Protein AF-A0A3N5WM07-F1 (afdb_monomer_lite)

Structure (mmCIF, N/CA/C/O backbone):
data_AF-A0A3N5WM07-F1
#
_entry.id   AF-A0A3N5WM07-F1
#
loop_
_atom_site.group_PDB
_atom_site.id
_atom_site.type_symbol
_atom_site.label_atom_id
_atom_site.label_alt_id
_atom_site.label_comp_id
_atom_site.label_asym_id
_atom_site.label_entity_id
_atom_site.label_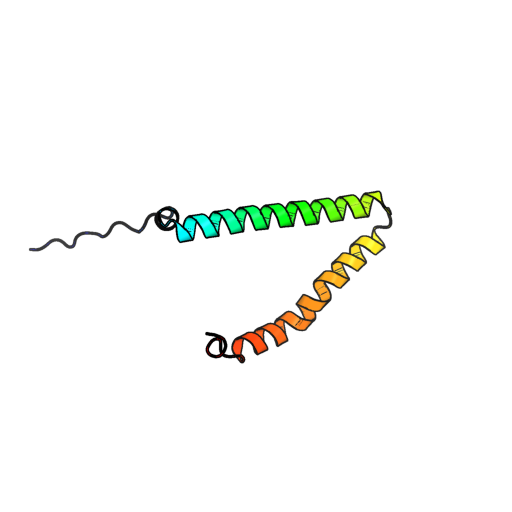seq_id
_atom_site.pdbx_PDB_ins_code
_atom_site.Cartn_x
_atom_site.Cartn_y
_atom_site.Cartn_z
_atom_site.occupancy
_atom_site.B_iso_or_equiv
_atom_site.auth_seq_id
_atom_site.auth_comp_id
_atom_site.auth_asym_id
_atom_site.auth_atom_id
_atom_site.pdbx_PDB_model_num
ATOM 1 N N . MET A 1 1 ? -35.052 27.029 29.336 1.00 52.00 1 MET A N 1
ATOM 2 C CA . MET A 1 1 ? -34.351 27.292 28.064 1.00 52.00 1 MET A CA 1
ATOM 3 C C . MET A 1 1 ? -33.007 26.592 28.159 1.00 52.00 1 MET A C 1
ATOM 5 O O . MET A 1 1 ? -32.114 27.102 28.814 1.00 52.00 1 MET A O 1
ATOM 9 N N . THR A 1 2 ? -32.919 25.361 27.665 1.00 54.00 2 THR A N 1
ATOM 10 C CA . THR A 1 2 ? -31.673 24.588 27.578 1.00 54.00 2 THR A CA 1
ATOM 11 C C . THR A 1 2 ? -31.074 24.869 26.206 1.00 54.00 2 THR A C 1
ATOM 13 O O . THR A 1 2 ? -31.694 24.542 25.196 1.00 54.00 2 THR A O 1
ATOM 16 N N . GLU A 1 3 ? -29.926 25.543 26.155 1.00 55.97 3 GLU A N 1
ATOM 17 C CA . GLU A 1 3 ? -29.196 25.747 24.902 1.00 55.97 3 GLU A CA 1
ATOM 18 C C . GLU A 1 3 ? -28.665 24.397 24.388 1.00 55.97 3 GLU A C 1
ATOM 20 O O . GLU A 1 3 ? -28.143 23.606 25.181 1.00 55.97 3 GLU A O 1
ATOM 25 N N . PRO A 1 4 ? -28.790 24.095 23.084 1.00 58.78 4 PRO A N 1
ATOM 26 C CA . PRO A 1 4 ? -28.186 22.904 22.510 1.00 58.78 4 PRO A CA 1
ATOM 27 C C . PRO A 1 4 ? -26.664 23.093 22.473 1.00 58.78 4 PRO A C 1
ATOM 29 O O . PRO A 1 4 ? -26.158 23.999 21.812 1.00 58.78 4 PRO A O 1
ATOM 32 N N . GLN A 1 5 ? -25.925 22.244 23.193 1.00 56.94 5 GLN A N 1
ATOM 33 C CA . GLN A 1 5 ? -24.468 22.189 23.085 1.00 56.94 5 GLN A CA 1
ATOM 34 C C . GLN A 1 5 ? -24.094 21.775 21.658 1.00 56.94 5 GLN A C 1
ATOM 36 O O . GLN A 1 5 ? -24.395 20.665 21.227 1.00 56.94 5 GLN A O 1
ATOM 41 N N . ALA A 1 6 ? -23.452 22.678 20.918 1.00 58.38 6 ALA A N 1
ATOM 42 C CA . ALA A 1 6 ? -22.892 22.372 19.611 1.00 58.38 6 ALA A CA 1
ATOM 43 C C . ALA A 1 6 ? -21.732 21.377 19.784 1.00 58.38 6 ALA A C 1
ATOM 45 O O . ALA A 1 6 ? -20.655 21.743 20.261 1.00 58.38 6 ALA A O 1
ATOM 46 N N . GLU A 1 7 ? -21.951 20.112 19.421 1.00 62.59 7 GLU A N 1
ATOM 47 C CA . GLU A 1 7 ? -20.879 19.123 19.323 1.00 62.59 7 GLU A CA 1
ATOM 48 C C . GLU A 1 7 ? -19.832 19.624 18.320 1.00 62.59 7 GLU A C 1
ATOM 50 O O . GLU A 1 7 ? -20.123 19.888 17.153 1.00 62.59 7 GLU A O 1
ATOM 55 N N . SER A 1 8 ? -18.596 19.798 18.789 1.00 67.44 8 SER A N 1
ATOM 56 C CA . SER A 1 8 ? -17.485 20.159 17.911 1.00 67.44 8 SER A CA 1
ATOM 57 C C . SER A 1 8 ? -17.218 19.005 16.940 1.00 67.44 8 SER A C 1
ATOM 59 O O . SER A 1 8 ? -17.153 17.855 17.385 1.00 67.44 8 SER A O 1
ATOM 61 N N . PRO A 1 9 ? -17.043 19.271 15.632 1.00 71.81 9 PRO A N 1
ATOM 62 C CA . PRO A 1 9 ? -16.857 18.211 14.655 1.00 71.81 9 PRO A CA 1
ATOM 63 C C . PRO A 1 9 ? -15.613 17.381 15.003 1.00 71.81 9 PRO A C 1
ATOM 65 O O . PRO A 1 9 ? -14.591 17.941 15.422 1.00 71.81 9 PRO A O 1
ATOM 68 N N . PRO A 1 10 ? -15.670 16.046 14.849 1.00 69.88 10 PRO A N 1
ATOM 69 C CA . PRO A 1 10 ? -14.543 15.184 15.161 1.00 69.88 10 PRO A CA 1
ATOM 70 C C . PRO A 1 10 ? -13.317 15.602 14.340 1.00 69.88 10 PRO A C 1
ATOM 72 O O . PRO A 1 10 ? -13.355 15.687 13.115 1.00 69.88 10 PRO A O 1
ATOM 75 N N . SER A 1 11 ? -12.211 15.872 15.035 1.00 79.50 11 SER A N 1
ATOM 76 C CA . SER A 1 11 ? -10.930 16.218 14.416 1.00 79.50 11 SER A CA 1
ATOM 77 C C . SER A 1 11 ? -10.444 15.089 13.500 1.00 79.50 11 SER A C 1
ATOM 79 O O . SER A 1 11 ? -10.484 13.921 13.889 1.00 79.50 11 SER A O 1
ATOM 81 N N . ALA A 1 12 ? -9.887 15.429 12.332 1.00 78.62 12 ALA A N 1
ATOM 82 C CA . ALA A 1 12 ? -9.281 14.471 11.395 1.00 78.62 12 ALA A CA 1
ATOM 83 C C . ALA A 1 12 ? -8.161 13.612 12.026 1.00 78.62 12 ALA A C 1
ATOM 85 O O . ALA A 1 12 ? -7.848 12.528 11.542 1.00 78.62 12 ALA A O 1
ATOM 86 N N . TRP A 1 13 ? -7.587 14.070 13.143 1.00 80.31 13 TRP A N 1
ATOM 87 C CA . TRP A 1 13 ? -6.542 13.377 13.902 1.00 80.31 13 TRP A CA 1
ATOM 88 C C . TRP A 1 13 ? -7.093 12.471 15.012 1.00 80.31 13 TRP A C 1
ATOM 90 O O . TRP A 1 13 ? -6.331 11.748 15.655 1.00 80.31 13 TRP A O 1
ATOM 100 N N . SER A 1 14 ? -8.407 12.501 15.256 1.00 79.00 14 SER A N 1
ATOM 101 C CA . SER A 1 14 ? -9.086 11.678 16.265 1.00 79.00 14 SER A CA 1
ATOM 102 C C . SER A 1 14 ? -8.827 10.167 16.092 1.00 79.00 14 SER A C 1
ATOM 104 O O . SER A 1 14 ? -8.493 9.517 17.087 1.00 79.00 14 SER A O 1
ATOM 106 N N . PRO A 1 15 ? -8.841 9.590 14.868 1.00 75.88 15 PRO A N 1
ATOM 107 C CA . PRO A 1 15 ? -8.614 8.152 14.672 1.00 75.88 15 PRO A CA 1
ATOM 108 C C . PRO A 1 15 ? -7.201 7.685 15.059 1.00 75.88 15 PRO A C 1
ATOM 110 O O . PRO A 1 15 ? -7.030 6.595 15.599 1.00 75.88 15 PRO A O 1
ATOM 113 N N . LEU A 1 16 ? -6.177 8.527 14.872 1.00 78.94 16 LEU A N 1
ATOM 114 C CA . LEU A 1 16 ? -4.772 8.204 15.181 1.00 78.94 16 LEU A CA 1
ATOM 115 C C . LEU A 1 16 ? -4.476 8.111 16.689 1.00 78.94 16 LEU A C 1
ATOM 117 O O . LEU A 1 16 ? -3.396 7.665 17.095 1.00 78.94 16 LEU A O 1
ATOM 121 N N . ARG A 1 17 ? -5.432 8.511 17.535 1.00 83.12 17 ARG A N 1
ATOM 122 C CA . ARG A 1 17 ? -5.355 8.328 18.989 1.00 83.12 17 ARG A CA 1
ATOM 123 C C . ARG A 1 17 ? -5.632 6.884 19.403 1.00 83.12 17 ARG A C 1
ATOM 125 O O . ARG A 1 1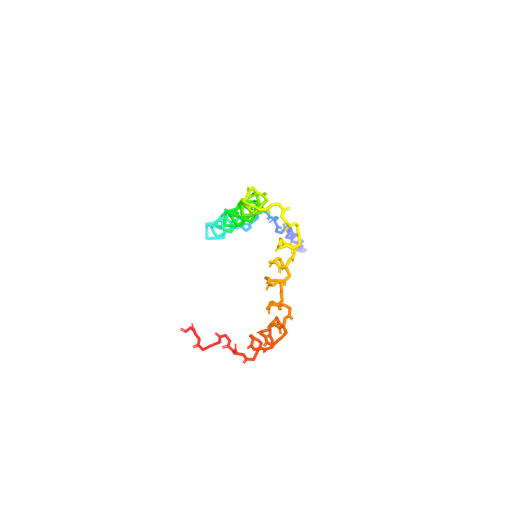7 ? -5.171 6.478 20.467 1.00 83.12 17 ARG A O 1
ATOM 132 N N . GLN A 1 18 ? -6.327 6.102 18.575 1.00 91.06 18 GLN A N 1
ATOM 133 C CA . GLN A 1 18 ? -6.568 4.690 18.851 1.00 91.06 18 GLN A CA 1
ATOM 134 C C . GLN A 1 18 ? -5.308 3.860 18.541 1.00 91.06 18 GLN A C 1
ATOM 136 O O . GLN A 1 18 ? -4.834 3.883 17.402 1.00 91.06 18 GLN A O 1
ATOM 141 N N . PRO A 1 19 ? -4.758 3.098 19.510 1.00 86.62 19 PRO A N 1
ATOM 142 C CA . PRO A 1 19 ? -3.508 2.356 19.325 1.00 86.62 19 PRO A CA 1
ATOM 143 C C . PRO A 1 19 ? -3.553 1.353 18.168 1.00 86.62 19 PRO A C 1
ATOM 145 O O . PRO A 1 19 ? -2.600 1.277 17.397 1.00 86.62 19 PRO A O 1
ATOM 148 N N . LEU A 1 20 ? -4.672 0.633 18.017 1.00 91.62 20 LEU A N 1
ATOM 149 C CA . LEU A 1 20 ? -4.868 -0.340 16.940 1.00 91.62 20 LEU A CA 1
ATOM 150 C C . LEU A 1 20 ? -4.911 0.341 15.567 1.00 91.62 20 LEU A C 1
ATOM 152 O O . LEU A 1 20 ? -4.196 -0.069 14.657 1.00 91.62 20 LEU A O 1
ATOM 156 N N . PHE A 1 21 ? -5.695 1.418 15.436 1.00 89.44 21 PHE A N 1
ATOM 157 C CA . PHE A 1 21 ? -5.765 2.193 14.197 1.00 89.44 21 PHE A CA 1
ATOM 158 C C . PHE A 1 21 ? -4.393 2.754 13.823 1.00 89.44 21 PHE A C 1
ATOM 160 O O . PHE A 1 21 ? -3.965 2.627 12.682 1.00 89.44 21 PHE A O 1
ATOM 167 N N . ARG A 1 22 ? -3.661 3.318 14.790 1.00 89.69 22 ARG A N 1
ATOM 168 C CA . ARG A 1 22 ? -2.315 3.851 14.562 1.00 89.69 22 ARG A CA 1
ATOM 169 C C . ARG A 1 22 ? -1.327 2.770 14.121 1.00 89.69 22 ARG A C 1
ATOM 171 O O . ARG A 1 22 ? -0.556 3.017 13.201 1.00 89.69 22 ARG A O 1
ATOM 178 N N . ALA A 1 23 ? -1.349 1.591 14.744 1.00 93.12 23 ALA A N 1
ATOM 179 C CA . ALA A 1 23 ? -0.481 0.480 14.358 1.00 93.12 23 ALA A CA 1
ATOM 180 C C . ALA A 1 23 ? -0.766 0.009 12.922 1.00 93.12 23 ALA A C 1
ATOM 182 O O . ALA A 1 23 ? 0.162 -0.105 12.123 1.00 93.12 23 ALA A O 1
ATOM 183 N N . LEU A 1 24 ? -2.043 -0.184 12.569 1.00 93.75 24 LEU A N 1
ATOM 184 C CA . LEU A 1 24 ? -2.455 -0.559 11.212 1.00 93.75 24 LEU A CA 1
ATOM 185 C C . LEU A 1 24 ? -2.129 0.531 10.187 1.00 93.75 24 LEU A C 1
ATOM 187 O O . LEU A 1 24 ? -1.654 0.225 9.095 1.00 93.75 24 LEU A O 1
ATOM 191 N N . TRP A 1 25 ? -2.331 1.800 10.543 1.00 93.62 25 TRP A N 1
ATOM 192 C CA . TRP A 1 25 ? -1.997 2.934 9.689 1.00 93.62 25 TRP A CA 1
ATOM 193 C C . TRP A 1 25 ? -0.497 2.970 9.380 1.00 93.62 25 TRP A C 1
ATOM 195 O O . TRP A 1 25 ? -0.119 3.009 8.212 1.00 93.62 25 TRP A O 1
ATOM 205 N N . ILE A 1 26 ? 0.362 2.862 10.402 1.00 94.19 26 ILE A N 1
ATOM 206 C CA . ILE A 1 26 ? 1.823 2.841 10.221 1.00 94.19 26 ILE A CA 1
ATOM 207 C C . ILE A 1 26 ? 2.244 1.626 9.389 1.00 94.19 26 ILE A C 1
ATOM 209 O O . ILE A 1 26 ? 3.018 1.776 8.445 1.00 94.19 26 ILE A O 1
ATOM 213 N N . ALA A 1 27 ? 1.713 0.439 9.694 1.00 93.94 27 ALA A N 1
ATOM 214 C CA . ALA A 1 27 ? 2.021 -0.776 8.944 1.00 93.94 27 ALA A CA 1
ATOM 215 C C . ALA A 1 27 ? 1.648 -0.636 7.460 1.00 93.94 27 ALA A C 1
ATOM 217 O O . ALA A 1 27 ? 2.432 -1.010 6.590 1.00 93.94 27 ALA A O 1
ATOM 218 N N . THR A 1 28 ? 0.492 -0.039 7.165 1.00 92.94 28 THR A N 1
ATOM 219 C CA . THR A 1 28 ? 0.024 0.198 5.792 1.00 92.94 28 THR A CA 1
ATOM 220 C C . THR A 1 28 ? 0.917 1.200 5.068 1.00 92.94 28 THR A C 1
ATOM 222 O O . THR A 1 28 ? 1.322 0.956 3.935 1.00 92.94 28 THR A O 1
ATOM 225 N N . VAL A 1 29 ? 1.281 2.304 5.728 1.00 95.81 29 VAL A N 1
ATOM 226 C CA . VAL A 1 29 ? 2.176 3.320 5.155 1.00 95.81 29 VAL A CA 1
ATOM 227 C C . VAL A 1 29 ? 3.540 2.719 4.821 1.00 95.81 29 VAL A C 1
ATOM 229 O O . VAL A 1 29 ? 4.017 2.882 3.700 1.00 95.81 29 VAL A O 1
ATOM 232 N N . ILE A 1 30 ? 4.144 1.977 5.752 1.00 96.56 30 ILE A N 1
ATOM 233 C CA . ILE A 1 30 ? 5.441 1.323 5.527 1.00 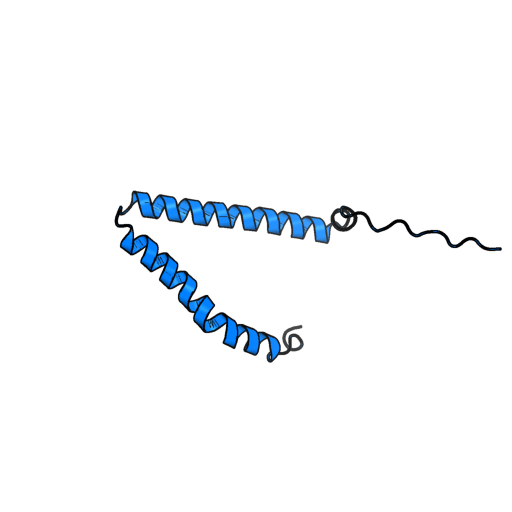96.56 30 ILE A CA 1
ATOM 234 C C . ILE A 1 30 ? 5.340 0.287 4.401 1.00 96.56 30 ILE A C 1
ATOM 236 O O . ILE A 1 30 ? 6.214 0.240 3.538 1.00 96.56 30 ILE A O 1
ATOM 240 N N . SER A 1 31 ? 4.267 -0.507 4.371 1.00 93.25 31 SER A N 1
ATOM 241 C CA . SER A 1 31 ? 4.058 -1.525 3.331 1.00 93.25 31 SER A CA 1
ATOM 242 C C . SER A 1 31 ? 3.918 -0.903 1.940 1.00 93.25 31 SER A C 1
ATOM 244 O O . SER A 1 31 ? 4.523 -1.386 0.982 1.00 93.25 31 SER A O 1
ATOM 246 N N . ASN A 1 32 ? 3.185 0.207 1.827 1.00 93.44 32 ASN A N 1
ATOM 247 C CA . ASN A 1 32 ? 3.042 0.934 0.566 1.00 93.44 32 ASN A CA 1
ATOM 248 C C . ASN A 1 32 ? 4.382 1.510 0.095 1.00 93.44 32 ASN A C 1
ATOM 250 O O . ASN A 1 32 ? 4.727 1.378 -1.077 1.00 93.44 32 ASN A O 1
ATOM 254 N N . ILE A 1 33 ? 5.178 2.077 1.008 1.00 95.12 33 ILE A N 1
ATOM 255 C CA . ILE A 1 33 ? 6.521 2.576 0.678 1.00 95.12 33 ILE A CA 1
ATOM 256 C C . ILE A 1 33 ? 7.418 1.431 0.199 1.00 95.12 33 ILE A C 1
ATOM 258 O O . ILE A 1 33 ? 8.077 1.563 -0.829 1.00 95.12 33 ILE A O 1
ATOM 262 N N . GLY A 1 34 ? 7.431 0.299 0.910 1.00 90.88 34 GLY A N 1
ATOM 263 C CA . GLY A 1 34 ? 8.214 -0.874 0.513 1.00 90.88 34 GLY A CA 1
ATOM 264 C C . GLY A 1 34 ? 7.823 -1.394 -0.872 1.00 90.88 34 GLY A C 1
ATOM 265 O O . GLY A 1 34 ? 8.694 -1.742 -1.666 1.00 90.88 34 GLY A O 1
ATOM 266 N N . THR A 1 35 ? 6.528 -1.360 -1.187 1.00 89.75 35 THR A N 1
ATOM 267 C CA . THR A 1 35 ? 6.003 -1.730 -2.507 1.00 89.75 35 THR A CA 1
ATOM 268 C C . THR A 1 35 ? 6.528 -0.792 -3.592 1.00 89.75 35 THR A C 1
ATOM 270 O O . THR A 1 35 ? 7.065 -1.257 -4.592 1.00 89.75 35 THR A O 1
ATOM 273 N N . TRP A 1 36 ? 6.482 0.523 -3.373 1.00 88.31 36 TRP A N 1
ATOM 274 C CA . TRP A 1 36 ? 7.009 1.490 -4.343 1.00 88.31 36 TRP A CA 1
ATOM 275 C C . TRP A 1 36 ? 8.517 1.370 -4.541 1.00 88.31 36 TRP A C 1
ATOM 277 O O . TRP A 1 36 ? 9.000 1.432 -5.669 1.00 88.31 36 TRP A O 1
ATOM 287 N N . VAL A 1 37 ? 9.271 1.157 -3.462 1.00 92.25 37 VAL A N 1
ATOM 288 C CA . VAL A 1 37 ? 10.717 0.915 -3.557 1.00 92.25 37 VAL A CA 1
ATOM 289 C C . VAL A 1 37 ? 10.997 -0.344 -4.378 1.00 92.25 37 VAL A C 1
ATOM 291 O O . VAL A 1 37 ? 11.896 -0.334 -5.219 1.00 92.25 37 VAL A O 1
ATOM 294 N N . HIS A 1 38 ? 10.218 -1.408 -4.176 1.00 86.12 38 HIS A N 1
ATOM 295 C CA . HIS A 1 38 ? 10.336 -2.636 -4.954 1.00 86.12 38 HIS A CA 1
ATOM 296 C C . HIS A 1 38 ? 10.021 -2.415 -6.442 1.00 86.12 38 HIS A C 1
ATOM 298 O O . HIS A 1 38 ? 10.804 -2.839 -7.287 1.00 86.12 38 HIS A O 1
ATOM 304 N N . GLU A 1 39 ? 8.935 -1.712 -6.773 1.00 82.19 39 GLU A N 1
ATOM 305 C CA . GLU A 1 39 ? 8.538 -1.420 -8.160 1.00 82.19 39 GLU A CA 1
ATOM 306 C C . GLU A 1 39 ? 9.569 -0.555 -8.896 1.00 82.19 39 GLU A C 1
ATOM 308 O O . GLU A 1 39 ? 9.970 -0.877 -10.018 1.00 82.19 39 GLU A O 1
ATOM 313 N N . VAL A 1 40 ? 10.051 0.514 -8.254 1.00 85.62 40 VAL A N 1
ATOM 314 C CA . VAL A 1 40 ? 11.098 1.381 -8.814 1.00 85.62 40 VAL A CA 1
ATOM 315 C C . VAL A 1 40 ? 12.397 0.599 -8.994 1.00 85.62 40 VAL A C 1
ATOM 317 O O . VAL A 1 40 ? 13.021 0.681 -10.052 1.00 85.62 40 VAL A O 1
ATOM 320 N N . GLY A 1 41 ? 12.785 -0.193 -7.991 1.00 81.94 41 GLY A N 1
ATOM 321 C CA . GLY A 1 41 ? 13.971 -1.043 -8.050 1.00 81.94 41 GLY A CA 1
ATOM 322 C C . GLY A 1 41 ? 13.892 -2.079 -9.171 1.00 81.94 41 GLY A C 1
ATOM 323 O O . GLY A 1 41 ? 14.853 -2.234 -9.921 1.00 81.94 41 GLY A O 1
ATOM 324 N N . ALA A 1 42 ? 12.742 -2.735 -9.340 1.00 76.56 42 ALA A N 1
ATOM 325 C CA . ALA A 1 42 ? 12.502 -3.685 -10.422 1.00 76.56 42 ALA A CA 1
ATOM 326 C C . ALA A 1 42 ? 12.572 -3.009 -11.803 1.00 76.56 42 ALA A C 1
ATOM 328 O O . ALA A 1 42 ? 13.194 -3.552 -12.716 1.00 76.56 42 ALA A O 1
ATOM 329 N N . GLY A 1 43 ? 12.012 -1.802 -11.947 1.00 72.75 43 GLY A N 1
ATOM 330 C CA . GLY A 1 43 ? 12.110 -1.012 -13.177 1.00 72.75 43 GLY A CA 1
ATOM 331 C C . GLY A 1 43 ? 13.550 -0.615 -13.515 1.00 72.75 43 GLY A C 1
ATOM 332 O O . GLY A 1 43 ? 13.989 -0.776 -14.654 1.00 72.75 43 GLY A O 1
ATOM 333 N N . TRP A 1 44 ? 14.318 -0.158 -12.525 1.00 78.94 44 TRP A N 1
ATOM 334 C CA . TRP A 1 44 ? 15.738 0.166 -12.702 1.00 78.94 44 TRP A CA 1
ATOM 335 C C . TRP A 1 44 ? 16.587 -1.064 -13.029 1.00 78.94 44 TRP A C 1
ATOM 337 O O . TRP A 1 44 ? 17.455 -0.997 -13.902 1.00 78.94 44 TRP A O 1
ATOM 347 N N . LEU A 1 45 ? 16.312 -2.196 -12.381 1.00 71.88 45 LEU A N 1
ATOM 348 C CA . LEU A 1 45 ? 16.981 -3.465 -12.660 1.00 71.88 45 LEU A CA 1
ATOM 349 C C . LEU A 1 45 ? 16.691 -3.946 -14.090 1.00 71.88 45 LEU A C 1
ATOM 351 O O . LEU A 1 45 ? 17.591 -4.386 -14.796 1.00 71.88 45 LEU A O 1
ATOM 355 N N . MET A 1 46 ? 15.453 -3.793 -14.556 1.00 64.56 46 MET A N 1
ATOM 356 C CA . MET A 1 46 ? 15.067 -4.152 -15.920 1.00 64.56 46 MET A CA 1
ATOM 357 C C . MET A 1 46 ? 15.771 -3.287 -16.977 1.00 64.56 46 MET A C 1
ATOM 359 O O . MET A 1 46 ? 16.255 -3.818 -17.973 1.00 64.56 46 MET A O 1
ATOM 363 N N . VAL A 1 47 ? 15.889 -1.974 -16.739 1.00 66.75 47 VAL A N 1
ATOM 364 C CA . VAL A 1 47 ? 16.610 -1.045 -17.634 1.00 66.75 47 VAL A CA 1
ATOM 365 C C . VAL A 1 47 ? 18.116 -1.327 -17.664 1.00 66.75 47 VAL A C 1
ATOM 367 O O . VAL A 1 47 ? 18.754 -1.126 -18.695 1.00 66.75 47 VAL A O 1
ATOM 370 N N . THR A 1 48 ? 18.691 -1.781 -16.546 1.00 61.72 48 THR A N 1
ATOM 371 C CA . THR A 1 48 ? 20.130 -2.078 -16.443 1.00 61.72 48 THR A CA 1
ATOM 372 C C . THR A 1 48 ? 20.515 -3.453 -16.983 1.00 61.72 48 THR A C 1
ATOM 374 O O . THR A 1 48 ? 21.652 -3.602 -17.428 1.00 61.72 48 THR A O 1
ATOM 377 N N . LEU A 1 49 ? 19.606 -4.437 -16.982 1.00 61.53 49 LEU A N 1
ATOM 378 C CA . LEU A 1 49 ? 19.876 -5.764 -17.545 1.00 61.53 49 LEU A CA 1
ATOM 379 C C . LEU A 1 49 ? 19.677 -5.856 -19.064 1.00 61.53 49 LEU A C 1
ATOM 381 O O . LEU A 1 49 ? 20.438 -6.587 -19.693 1.00 61.53 49 LEU A O 1
ATOM 385 N N . ASP A 1 50 ? 18.696 -5.164 -19.658 1.00 55.47 50 ASP A N 1
ATOM 386 C CA . ASP A 1 50 ? 18.459 -5.255 -21.108 1.00 55.47 50 ASP A CA 1
ATOM 387 C C . ASP A 1 50 ? 17.732 -4.004 -21.666 1.00 55.47 50 ASP A C 1
ATOM 389 O O . ASP A 1 50 ? 16.541 -3.802 -21.402 1.00 55.47 50 ASP A O 1
ATOM 393 N N . PRO A 1 51 ? 18.399 -3.121 -22.436 1.00 53.84 51 PRO A N 1
ATOM 394 C CA . PRO A 1 51 ? 17.825 -1.877 -22.950 1.00 53.84 51 PRO A CA 1
ATOM 395 C C . PRO A 1 51 ? 16.951 -2.113 -24.198 1.00 53.84 51 PRO A C 1
ATOM 397 O O . PRO A 1 51 ? 17.108 -1.444 -25.224 1.00 53.84 51 PRO A O 1
ATOM 400 N N . HIS A 1 52 ? 16.008 -3.058 -24.138 1.00 59.09 52 HIS A N 1
ATOM 401 C CA . HIS A 1 52 ? 14.981 -3.232 -25.167 1.00 59.09 52 HIS A CA 1
ATOM 402 C C . HIS A 1 52 ? 13.603 -2.768 -24.660 1.00 59.09 52 HIS A C 1
ATOM 404 O O . HIS A 1 52 ? 12.852 -3.556 -24.080 1.00 59.09 52 HIS A O 1
ATOM 410 N N . PRO A 1 53 ? 13.235 -1.484 -24.883 1.00 60.97 53 PRO A N 1
ATOM 411 C CA . PRO A 1 53 ? 12.015 -0.874 -24.338 1.00 60.97 53 PRO A CA 1
ATOM 412 C C . PRO A 1 53 ? 10.719 -1.627 -24.679 1.00 60.97 53 PRO A C 1
ATOM 414 O O . PRO A 1 53 ? 9.758 -1.566 -23.919 1.00 60.97 53 PRO A O 1
ATOM 417 N N . VAL A 1 54 ? 10.706 -2.405 -25.766 1.00 66.31 54 VAL A N 1
ATOM 418 C CA . VAL A 1 54 ? 9.572 -3.260 -26.156 1.00 66.31 54 VAL A CA 1
ATOM 419 C C . VAL A 1 54 ? 9.298 -4.366 -25.129 1.00 66.31 54 VAL A C 1
ATOM 421 O O . VAL A 1 54 ? 8.137 -4.650 -24.834 1.00 66.31 54 VAL A O 1
ATOM 424 N N . MET A 1 55 ? 10.336 -4.968 -24.541 1.00 65.81 55 MET A N 1
ATOM 425 C CA . MET A 1 55 ? 10.167 -6.030 -23.545 1.00 65.81 55 MET A CA 1
ATOM 426 C C . MET A 1 55 ? 9.636 -5.468 -22.216 1.00 65.81 55 MET A C 1
ATOM 428 O O . MET A 1 55 ? 8.772 -6.079 -21.592 1.00 65.81 55 MET A O 1
ATOM 432 N N . VAL A 1 56 ? 10.079 -4.264 -21.831 1.00 64.19 56 VAL A N 1
ATOM 433 C CA . VAL A 1 56 ? 9.573 -3.519 -20.659 1.00 64.19 56 VAL A CA 1
ATOM 434 C C . VAL A 1 56 ? 8.082 -3.227 -20.791 1.00 64.19 56 VAL A C 1
ATOM 436 O O . VAL A 1 56 ? 7.302 -3.525 -19.882 1.00 64.19 56 VAL A O 1
ATOM 439 N N . SER A 1 57 ? 7.664 -2.709 -21.947 1.00 70.44 57 SER A N 1
ATOM 440 C CA . SER A 1 57 ? 6.254 -2.423 -22.218 1.00 70.44 57 SER A CA 1
ATOM 441 C C . SER A 1 57 ? 5.393 -3.692 -22.278 1.00 70.44 57 SER A C 1
ATOM 443 O O . SER A 1 57 ? 4.264 -3.678 -21.789 1.00 70.44 57 SER A O 1
ATOM 445 N N . LEU A 1 58 ? 5.914 -4.802 -22.817 1.00 76.50 58 LEU A N 1
ATOM 446 C CA . LEU A 1 58 ? 5.204 -6.087 -22.850 1.00 76.50 58 LEU A CA 1
ATOM 447 C C . LEU A 1 58 ? 5.004 -6.684 -21.455 1.00 76.50 58 LEU A C 1
ATOM 449 O O . LEU A 1 58 ? 3.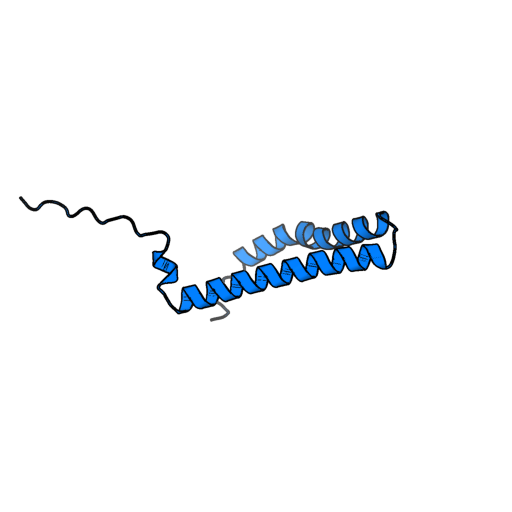914 -7.174 -21.166 1.00 76.50 58 LEU A O 1
ATOM 453 N N . VAL A 1 59 ? 6.012 -6.616 -20.582 1.00 73.81 59 VAL A N 1
ATOM 454 C CA . VAL A 1 59 ? 5.889 -7.090 -19.194 1.00 73.81 59 VAL A CA 1
ATOM 455 C C . VAL A 1 59 ? 4.857 -6.259 -18.431 1.00 73.81 59 VAL A C 1
ATOM 457 O O . VAL A 1 59 ? 3.995 -6.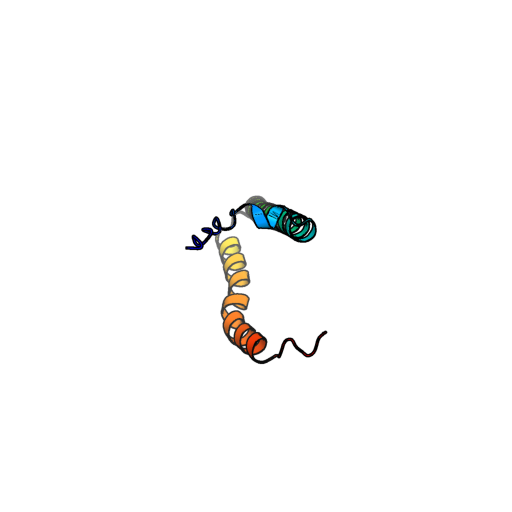832 -17.769 1.00 73.81 59 VAL A O 1
ATOM 460 N N . GLN A 1 60 ? 4.859 -4.928 -18.571 1.00 75.31 60 GLN A N 1
ATOM 461 C CA . GLN A 1 60 ? 3.811 -4.094 -17.965 1.00 75.31 60 GLN A CA 1
ATOM 462 C C . GLN A 1 60 ? 2.411 -4.435 -18.490 1.00 75.31 60 GLN A C 1
ATOM 464 O O . GLN A 1 60 ? 1.479 -4.579 -17.695 1.00 75.31 60 GLN A O 1
ATOM 469 N N . ALA A 1 61 ? 2.256 -4.609 -19.806 1.00 78.62 61 ALA A N 1
ATOM 470 C CA . ALA A 1 61 ? 0.977 -4.993 -20.399 1.00 78.62 61 ALA A CA 1
ATOM 471 C C . ALA A 1 61 ? 0.503 -6.362 -19.884 1.00 78.62 61 ALA A C 1
ATOM 473 O O . ALA A 1 61 ? -0.660 -6.510 -19.508 1.00 78.62 61 ALA A O 1
ATOM 474 N N . ALA A 1 62 ? 1.408 -7.340 -19.798 1.00 83.44 62 ALA A N 1
ATOM 475 C CA . ALA A 1 62 ? 1.119 -8.676 -19.288 1.00 83.44 62 ALA A CA 1
ATOM 476 C C . ALA A 1 62 ? 0.754 -8.688 -17.793 1.00 83.44 62 ALA A C 1
ATOM 478 O O . ALA A 1 62 ? -0.037 -9.532 -17.385 1.00 83.44 62 ALA A O 1
ATOM 479 N N . THR A 1 63 ? 1.264 -7.753 -16.987 1.00 76.75 63 THR A N 1
ATOM 480 C CA . THR A 1 63 ? 0.891 -7.612 -15.567 1.00 76.75 63 THR A CA 1
ATOM 481 C C . THR A 1 63 ? -0.487 -6.968 -15.386 1.00 76.75 63 THR A C 1
ATOM 483 O O . THR A 1 63 ? -1.227 -7.337 -14.475 1.00 76.75 63 THR A O 1
ATOM 486 N N . ALA A 1 64 ? -0.872 -6.030 -16.257 1.00 73.50 64 ALA A N 1
ATOM 487 C CA . ALA A 1 64 ? -2.177 -5.366 -16.192 1.00 73.50 64 ALA A CA 1
ATOM 488 C C . ALA A 1 64 ? -3.323 -6.227 -16.758 1.00 73.50 64 ALA A C 1
ATOM 490 O O . ALA A 1 64 ? -4.466 -6.123 -16.304 1.00 73.50 64 ALA A O 1
ATOM 491 N N . LEU A 1 65 ? -3.024 -7.093 -17.732 1.00 82.81 65 LEU A N 1
ATOM 492 C CA . LEU A 1 65 ? -4.011 -7.903 -18.450 1.00 82.81 65 LEU A CA 1
ATOM 493 C C . LEU A 1 65 ? -4.888 -8.782 -17.536 1.00 82.81 65 LEU A C 1
ATOM 495 O O . LEU A 1 65 ? -6.106 -8.766 -17.705 1.00 82.81 65 LEU A O 1
ATOM 499 N N . PRO A 1 66 ? -4.344 -9.528 -16.555 1.00 78.56 66 PRO A N 1
ATOM 500 C CA . PRO A 1 66 ? -5.142 -10.404 -15.710 1.00 78.56 66 PRO A CA 1
ATOM 501 C C . PRO A 1 66 ? -6.091 -9.608 -14.829 1.00 78.56 66 PRO A C 1
ATOM 503 O O . PRO A 1 66 ? -7.239 -10.000 -14.687 1.00 78.56 66 PRO A O 1
ATOM 506 N N . ILE A 1 67 ? -5.654 -8.468 -14.285 1.00 78.12 67 ILE A N 1
ATOM 507 C CA . ILE A 1 67 ? -6.534 -7.587 -13.512 1.00 78.12 67 ILE A CA 1
ATOM 508 C C . ILE A 1 67 ? -7.642 -7.062 -14.419 1.00 78.12 67 ILE A C 1
ATOM 510 O O . ILE A 1 67 ? -8.804 -7.140 -14.055 1.00 78.12 67 ILE A O 1
ATOM 514 N N . PHE A 1 68 ? -7.321 -6.598 -15.624 1.00 80.06 68 PHE A N 1
ATOM 515 C CA . PHE A 1 68 ? -8.335 -6.118 -16.560 1.00 80.06 68 PHE A CA 1
ATOM 516 C C . PHE A 1 68 ? -9.377 -7.196 -16.909 1.00 80.06 68 PHE A C 1
ATOM 518 O O . PHE A 1 68 ? -10.577 -6.927 -16.920 1.00 80.06 68 PHE A O 1
ATOM 525 N N . LEU A 1 69 ? -8.928 -8.430 -17.145 1.00 82.50 69 LEU A N 1
ATOM 526 C CA . LEU A 1 69 ? -9.796 -9.552 -17.501 1.00 82.50 69 LEU A CA 1
ATOM 527 C C . LEU A 1 69 ? -10.577 -10.110 -16.304 1.00 82.50 69 LEU A C 1
ATOM 529 O O . LEU A 1 69 ? -11.719 -10.540 -16.458 1.00 82.50 69 LEU A O 1
ATOM 533 N N . LEU A 1 70 ? -9.968 -10.122 -15.118 1.00 81.19 70 LEU A N 1
ATOM 534 C CA . LEU A 1 70 ? -10.492 -10.805 -13.936 1.00 81.19 70 LEU A CA 1
ATOM 535 C C . LEU A 1 70 ? -11.095 -9.858 -12.894 1.00 81.19 70 LEU A C 1
ATOM 537 O O . LEU A 1 70 ? -11.767 -10.342 -11.990 1.00 81.19 70 LEU A O 1
ATOM 541 N N . ALA A 1 71 ? -10.926 -8.537 -12.998 1.00 76.44 71 ALA A N 1
ATOM 542 C CA . ALA A 1 71 ? -11.486 -7.584 -12.034 1.00 76.44 71 ALA A CA 1
ATOM 543 C C . ALA A 1 71 ? -13.017 -7.587 -12.043 1.00 76.44 71 ALA A C 1
ATOM 545 O O . ALA A 1 71 ? -13.630 -7.556 -10.981 1.00 76.44 71 ALA A O 1
ATOM 546 N N . LEU A 1 72 ? -13.639 -7.669 -13.223 1.00 75.69 72 LEU A N 1
ATOM 547 C CA . LEU A 1 72 ? -15.097 -7.732 -13.351 1.00 75.69 72 LEU A CA 1
ATOM 548 C C . LEU A 1 72 ? -15.685 -9.054 -12.824 1.00 75.69 72 LEU A C 1
ATOM 550 O O . LEU A 1 72 ? -16.548 -8.997 -11.948 1.00 75.69 72 LEU A O 1
ATOM 554 N N . PRO A 1 73 ? -15.235 -10.245 -13.272 1.00 76.44 73 PRO A N 1
ATOM 555 C CA . PRO A 1 73 ? -15.754 -11.497 -12.727 1.00 76.44 73 PRO A CA 1
ATOM 556 C C . PRO A 1 73 ? -15.314 -11.730 -11.276 1.00 76.44 73 PRO A C 1
ATOM 558 O O . PRO A 1 73 ? -16.088 -12.273 -10.497 1.00 76.44 73 PRO A O 1
ATOM 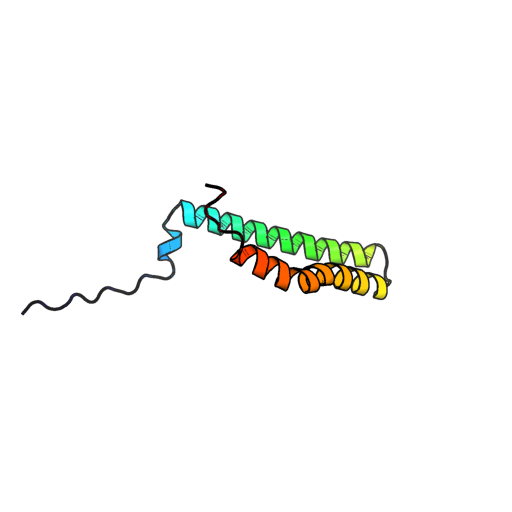561 N N . GLY A 1 74 ? -14.112 -11.296 -10.886 1.00 72.88 74 GLY A N 1
ATOM 562 C CA . GLY A 1 74 ? -13.616 -11.365 -9.511 1.00 72.88 74 GLY A CA 1
ATOM 563 C C . GLY A 1 74 ? -14.392 -10.456 -8.558 1.00 72.88 74 GLY A C 1
ATOM 564 O O . GLY A 1 74 ? -14.702 -10.877 -7.449 1.00 72.88 74 GLY A O 1
ATOM 565 N N . GLY A 1 75 ? -14.774 -9.256 -9.006 1.00 71.75 75 GLY A N 1
ATOM 566 C CA . GLY A 1 75 ? -15.669 -8.358 -8.273 1.00 71.75 75 GLY A CA 1
ATOM 567 C C . GLY A 1 75 ? -17.072 -8.943 -8.127 1.00 71.75 75 GLY A C 1
ATOM 568 O O . GLY A 1 75 ? -17.588 -9.021 -7.017 1.00 71.75 75 GLY A O 1
ATOM 569 N N . ALA A 1 76 ? -17.642 -9.474 -9.214 1.00 75.31 76 ALA A N 1
ATOM 570 C CA . ALA A 1 76 ? -18.937 -10.154 -9.167 1.00 75.31 76 ALA A CA 1
ATOM 571 C C . ALA A 1 76 ? -18.917 -11.393 -8.249 1.00 75.31 76 ALA A C 1
ATOM 573 O O . ALA A 1 76 ? -19.854 -11.619 -7.488 1.00 75.31 76 ALA A O 1
ATOM 574 N N . LEU A 1 77 ? -17.838 -12.183 -8.269 1.00 71.38 77 LEU A N 1
ATOM 575 C CA . LEU A 1 77 ? -17.631 -13.292 -7.334 1.00 71.38 77 LEU A CA 1
ATOM 576 C C . LEU A 1 77 ? -17.477 -12.805 -5.888 1.00 71.38 77 LEU A C 1
ATOM 578 O O . LEU A 1 77 ? -18.025 -13.441 -4.996 1.00 71.38 77 LEU A O 1
ATOM 582 N N . ALA A 1 78 ? -16.781 -11.695 -5.637 1.00 67.19 78 ALA A N 1
ATOM 583 C CA . ALA A 1 78 ? -16.646 -11.121 -4.297 1.00 67.19 78 ALA A CA 1
ATOM 584 C C . ALA A 1 78 ? -17.979 -10.597 -3.729 1.00 67.19 78 ALA A C 1
ATOM 586 O O . ALA A 1 78 ? -18.169 -10.638 -2.514 1.00 67.19 78 ALA A O 1
ATOM 587 N N . ASP A 1 79 ? -18.899 -10.155 -4.591 1.00 68.56 79 ASP A N 1
ATOM 588 C CA . ASP A 1 79 ? -20.247 -9.720 -4.203 1.00 68.56 79 ASP A CA 1
ATOM 589 C C . ASP A 1 79 ? -21.210 -10.902 -3.978 1.00 68.56 79 ASP A C 1
ATOM 591 O O . ASP A 1 79 ? -22.120 -10.812 -3.154 1.00 68.56 79 ASP A O 1
ATOM 595 N N . ILE A 1 80 ? -21.014 -12.024 -4.685 1.00 68.81 80 ILE A N 1
ATOM 596 C CA . ILE A 1 80 ? -21.844 -13.239 -4.559 1.00 68.81 80 ILE A CA 1
ATOM 597 C C . ILE A 1 80 ? -21.357 -14.149 -3.420 1.00 68.81 80 ILE A C 1
ATOM 599 O O . ILE A 1 80 ? -22.164 -14.805 -2.754 1.00 68.81 80 ILE A O 1
ATOM 603 N N . VAL A 1 81 ? -20.043 -14.227 -3.191 1.00 64.38 81 VAL A N 1
ATOM 604 C CA . VAL A 1 81 ? -19.453 -15.046 -2.126 1.00 64.38 81 VAL A CA 1
ATOM 605 C C . VAL A 1 81 ? -19.560 -14.286 -0.806 1.00 64.38 81 VAL A C 1
ATOM 607 O O . VAL A 1 81 ? -18.705 -13.496 -0.416 1.00 64.38 81 VAL A O 1
ATOM 610 N N . ASP A 1 82 ? -20.664 -14.556 -0.120 1.00 62.25 82 ASP A N 1
ATOM 611 C CA . ASP A 1 82 ? -21.037 -14.015 1.179 1.00 62.25 82 ASP A CA 1
ATOM 612 C C . ASP A 1 82 ? -19.882 -14.113 2.205 1.00 62.25 82 ASP A C 1
ATOM 614 O O . ASP A 1 82 ? -19.401 -15.201 2.546 1.00 62.25 82 ASP A O 1
ATOM 618 N N . ARG A 1 83 ? -19.454 -12.961 2.748 1.00 56.34 83 ARG A N 1
ATOM 619 C CA . ARG A 1 83 ? -18.390 -12.828 3.773 1.00 56.34 83 ARG A CA 1
ATOM 620 C C . ARG A 1 83 ? -18.667 -13.622 5.056 1.00 56.34 83 ARG A C 1
ATOM 622 O O . ARG A 1 83 ? -17.794 -13.736 5.913 1.00 56.34 83 ARG A O 1
ATOM 629 N N . ARG A 1 84 ? -19.879 -14.154 5.219 1.00 58.34 84 ARG A N 1
ATOM 630 C CA . ARG A 1 84 ? -20.344 -14.839 6.430 1.00 58.34 84 ARG A CA 1
ATOM 631 C C . ARG A 1 84 ? -19.882 -16.286 6.596 1.00 58.34 84 ARG A C 1
ATOM 633 O O . ARG A 1 84 ? -20.212 -16.878 7.618 1.00 58.34 84 ARG A O 1
ATOM 640 N N . ARG A 1 85 ? -19.144 -16.868 5.642 1.00 56.78 85 ARG A N 1
ATOM 641 C CA . ARG A 1 85 ? -18.729 -18.286 5.713 1.00 56.78 85 ARG A CA 1
ATOM 642 C C . ARG A 1 85 ? -17.278 -18.532 6.157 1.00 56.78 85 ARG A C 1
ATOM 644 O O . ARG A 1 85 ? -16.849 -19.680 6.159 1.00 56.78 85 ARG A O 1
ATOM 651 N N . TYR A 1 86 ? -16.546 -17.484 6.543 1.00 54.78 86 TYR A N 1
ATOM 652 C CA . TYR A 1 86 ? -15.143 -17.572 6.988 1.00 54.78 86 TYR A CA 1
ATOM 653 C C . TYR A 1 86 ? -14.853 -16.850 8.322 1.00 54.78 86 TYR A C 1
ATOM 655 O O . TYR A 1 86 ? -13.705 -16.495 8.587 1.00 54.78 86 TYR A O 1
ATOM 663 N N . LEU A 1 87 ? -15.873 -16.640 9.161 1.00 48.94 87 LEU A N 1
ATOM 664 C CA . LEU A 1 87 ? -15.713 -16.333 10.591 1.00 48.94 87 LEU A CA 1
ATOM 665 C C . LEU A 1 87 ? -16.262 -17.503 11.408 1.00 48.94 87 LEU A C 1
ATOM 667 O O . LEU A 1 87 ? -15.675 -17.782 12.473 1.00 48.94 87 LEU A O 1
#

Foldseek 3Di:
DDDDPDDDPDDPCNQCVDPVSVVVVVVVVVVVVVVVVVVVVVVVVVCVPDVDVVVVVVVVCVVVVCCVVCVVVVVVCVVVPDPPPPD

Secondary structure (DSSP, 8-state):
------PPPPPTTSGGGSHHHHHHHHHHHHHHHHHHHHHHHHHHHHHHH---HHHHHHHHHHHHHHHHHHHHHHHHHHHHS-GGG--

pLDDT: mean 75.2, std 12.67, range [48.94, 96.56]

Radius of gyration: 22.79 Å; chains: 1; bounding box: 54×46×54 Å

Sequence (87 aa):
MTEPQAESPPSAWSPLRQPLFRALWIATVISNIGTWVHEVGAGWLMVTLDPHPVMVSLVQAATALPIFLLALPGGALADIVDRRRYL